Protein AF-S2KAG7-F1 (afdb_monomer)

Sequence (135 aa):
MTSKATQEYRSSFITLISQLSEIEQKGQEFFDKIEKSVFTPYDPIEAKADYNHLMSTLEGLETHARSCGLLSISGQADAQNTRNLATRNAETLQAVDTFFQEKNRLLMNIRAAVNASSVAGPSSNPVAATANTTR

Solvent-accessible surface area (backbone atoms only — not comparable to full-atom values): 8076 Å² tota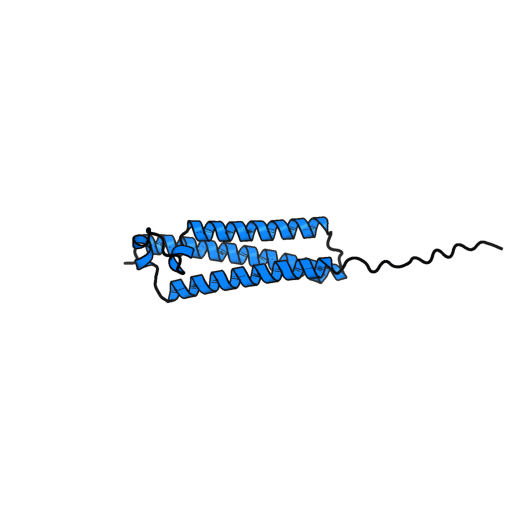l; per-residue (Å²): 135,82,53,70,65,43,51,54,47,51,53,52,50,52,51,52,50,52,52,49,52,54,50,49,52,54,49,48,55,51,49,51,47,58,66,43,28,86,82,49,79,62,53,68,69,57,53,50,50,53,49,51,50,53,51,53,51,51,53,49,50,52,54,50,41,51,75,70,45,55,55,57,70,80,65,58,87,59,97,66,60,81,73,49,63,81,52,68,42,73,68,50,50,50,53,51,52,50,52,52,51,51,52,50,52,52,54,51,50,55,54,51,50,53,55,58,58,64,69,70,60,78,84,76,72,78,78,77,80,79,83,76,82,93,130

Foldseek 3Di:
DQDPLQVLLVVLLVVLVVLLVVLVVLLVVLLVLLVCCVPPPDDPVNNVVSLVVSVVSLVVSVVSCVVSCLVVQQDPDDDPCPSCPSQNDPVNNVSSVVSVVSSVVSVVVSVVSVVVSVVPDDPPDPPPPPDDDDD

Structure (mmCIF, N/CA/C/O backbone):
data_AF-S2KAG7-F1
#
_entry.id   AF-S2KAG7-F1
#
loop_
_atom_site.group_PDB
_atom_site.id
_atom_site.type_symbol
_atom_site.label_atom_id
_atom_site.label_alt_id
_atom_site.label_comp_id
_atom_site.label_asym_id
_atom_site.label_entity_id
_atom_site.label_seq_id
_atom_site.pdbx_PDB_ins_code
_atom_site.Cartn_x
_atom_site.Cartn_y
_atom_site.Cartn_z
_atom_site.occupancy
_atom_site.B_iso_or_equiv
_atom_site.auth_seq_id
_atom_site.auth_comp_id
_atom_site.auth_asym_id
_atom_site.auth_atom_id
_atom_site.pdbx_PDB_model_num
ATOM 1 N N . MET A 1 1 ? -7.845 -0.491 33.580 1.00 51.44 1 MET A N 1
ATOM 2 C CA . MET A 1 1 ? -8.095 -1.699 32.766 1.00 51.44 1 MET A CA 1
ATOM 3 C C . MET A 1 1 ? -8.500 -1.255 31.373 1.00 51.44 1 MET A C 1
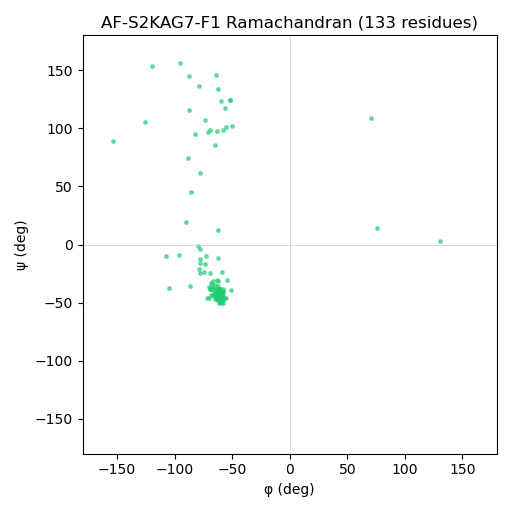ATOM 5 O O . MET A 1 1 ? -9.482 -0.537 31.250 1.00 51.44 1 MET A O 1
ATOM 9 N N . THR A 1 2 ? -7.733 -1.611 30.346 1.00 62.38 2 THR A N 1
ATOM 10 C CA . THR A 1 2 ? -8.106 -1.395 28.939 1.00 62.38 2 THR A CA 1
ATOM 11 C C . THR A 1 2 ? -9.097 -2.478 28.521 1.00 62.38 2 THR A C 1
ATOM 13 O O . THR A 1 2 ? -8.916 -3.641 28.873 1.00 62.38 2 THR A O 1
ATOM 16 N N . SER A 1 3 ? -10.160 -2.115 27.804 1.00 71.94 3 SER A N 1
ATOM 17 C CA . SER A 1 3 ? -11.149 -3.089 27.327 1.00 71.94 3 SER A CA 1
ATOM 18 C C . SER A 1 3 ? -10.513 -4.066 26.331 1.00 71.94 3 SER A C 1
ATOM 20 O O . SER A 1 3 ? -9.668 -3.669 25.527 1.00 71.94 3 SER A O 1
ATOM 22 N N . LYS A 1 4 ? -10.961 -5.329 26.333 1.00 72.75 4 LYS A N 1
ATOM 23 C CA . LYS A 1 4 ? -10.566 -6.353 25.348 1.00 72.75 4 LYS A CA 1
ATOM 24 C C . LYS A 1 4 ? -10.742 -5.854 23.906 1.00 72.75 4 LYS A C 1
ATOM 26 O O . LYS A 1 4 ? -9.858 -6.043 23.079 1.00 72.75 4 LYS A O 1
ATOM 31 N N . ALA A 1 5 ? -11.825 -5.119 23.643 1.00 69.19 5 ALA A N 1
ATOM 32 C CA . ALA A 1 5 ? -12.088 -4.502 22.342 1.00 69.19 5 ALA A CA 1
ATOM 33 C C . ALA A 1 5 ? -11.019 -3.463 21.949 1.00 69.19 5 ALA A C 1
ATOM 35 O O . ALA A 1 5 ? -10.597 -3.404 20.799 1.00 69.19 5 ALA A O 1
ATOM 36 N N . THR A 1 6 ? -10.525 -2.675 22.910 1.00 69.56 6 THR A N 1
ATOM 37 C CA . THR A 1 6 ? -9.443 -1.706 22.679 1.00 69.56 6 THR A CA 1
ATOM 38 C C . THR A 1 6 ? -8.119 -2.407 22.369 1.00 69.56 6 THR A C 1
ATOM 40 O O . THR A 1 6 ? -7.333 -1.912 21.566 1.00 69.56 6 THR A O 1
ATOM 43 N N . GLN A 1 7 ? -7.859 -3.561 22.986 1.00 75.38 7 GLN A N 1
ATOM 44 C CA . GLN A 1 7 ? -6.645 -4.339 22.742 1.00 75.38 7 GLN A CA 1
ATOM 45 C C . GLN A 1 7 ? -6.656 -5.010 21.361 1.00 75.38 7 GLN A C 1
ATOM 47 O O . GLN A 1 7 ? -5.674 -4.900 20.630 1.00 75.38 7 GLN A O 1
ATOM 52 N N . GLU A 1 8 ? -7.768 -5.643 20.981 1.00 76.06 8 GLU A N 1
ATOM 53 C CA . GLU A 1 8 ? -7.958 -6.242 19.650 1.00 76.06 8 GLU A CA 1
ATOM 54 C C . GLU A 1 8 ? -7.835 -5.187 18.543 1.00 76.06 8 GLU A C 1
ATOM 56 O O . GLU A 1 8 ? -7.146 -5.398 17.542 1.00 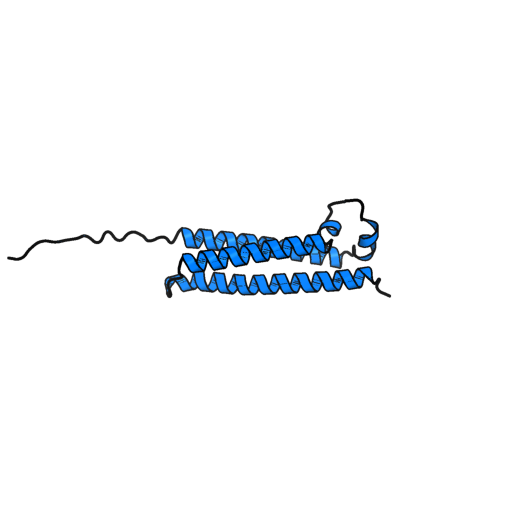76.06 8 GLU A O 1
ATOM 61 N N . TYR A 1 9 ? -8.422 -4.009 18.767 1.00 77.00 9 TYR A N 1
ATOM 62 C CA . TYR A 1 9 ? -8.291 -2.876 17.862 1.00 77.00 9 TYR A CA 1
ATOM 63 C C . TYR A 1 9 ? -6.836 -2.415 17.714 1.00 77.00 9 TYR A C 1
ATOM 65 O O . TYR A 1 9 ? -6.340 -2.300 16.598 1.00 77.00 9 TYR A O 1
ATOM 73 N N . ARG A 1 10 ? -6.125 -2.190 18.829 1.00 77.94 10 ARG A N 1
ATOM 74 C CA . ARG A 1 10 ? -4.714 -1.770 18.800 1.00 77.94 10 ARG A CA 1
ATOM 75 C C . ARG A 1 10 ? -3.841 -2.784 18.067 1.00 77.94 10 ARG A C 1
ATOM 77 O O . ARG A 1 10 ? -3.014 -2.386 17.259 1.00 77.94 10 ARG A O 1
ATOM 84 N N . SER A 1 11 ? -4.057 -4.076 18.301 1.00 82.50 11 SER A N 1
ATOM 85 C CA . SER A 1 11 ? -3.343 -5.144 17.594 1.00 82.50 11 SER A CA 1
ATOM 86 C C . SER A 1 11 ? -3.609 -5.117 16.085 1.00 82.50 11 SER A C 1
ATOM 88 O O . SER A 1 11 ? -2.681 -5.229 15.285 1.00 82.50 11 SER A O 1
ATOM 90 N N . SER A 1 12 ? -4.872 -4.931 15.693 1.00 82.62 12 SER A N 1
ATOM 91 C CA . SER A 1 12 ? -5.275 -4.838 14.284 1.00 82.62 12 SER A CA 1
ATOM 92 C C . SER A 1 12 ? -4.670 -3.604 13.613 1.00 82.62 12 SER A C 1
ATOM 94 O O . SER A 1 12 ? -4.130 -3.688 12.515 1.00 82.62 12 SER A O 1
ATOM 96 N N . PHE A 1 13 ? -4.678 -2.466 14.307 1.00 83.44 13 PHE A N 1
ATOM 97 C CA . PHE A 1 13 ? -4.089 -1.225 13.818 1.00 83.44 13 PHE A CA 1
ATOM 98 C C . PHE A 1 13 ? -2.565 -1.319 13.664 1.00 83.44 13 PHE A C 1
ATOM 100 O O . PHE A 1 13 ? -2.038 -0.924 12.631 1.00 83.44 13 PHE A O 1
ATOM 107 N N . ILE A 1 14 ? -1.857 -1.922 14.626 1.00 86.69 14 ILE A N 1
ATOM 108 C CA . ILE A 1 14 ? -0.411 -2.190 14.513 1.00 86.69 14 ILE A CA 1
ATOM 109 C C . ILE A 1 14 ? -0.115 -3.061 13.287 1.00 86.69 14 ILE A C 1
ATOM 111 O O . ILE A 1 14 ? 0.825 -2.785 12.546 1.00 86.69 14 ILE A O 1
ATOM 115 N N . THR A 1 15 ? -0.941 -4.081 13.048 1.00 89.31 15 THR A N 1
ATOM 116 C CA . THR A 1 15 ? -0.792 -4.961 11.881 1.00 89.31 15 THR A CA 1
ATOM 117 C C . THR A 1 15 ? -0.938 -4.178 10.578 1.00 89.31 15 THR A C 1
ATOM 119 O O . THR A 1 15 ? -0.125 -4.334 9.674 1.00 89.31 15 THR A O 1
ATOM 122 N N . LEU A 1 16 ? -1.931 -3.292 10.489 1.00 87.50 16 LEU A N 1
ATOM 123 C CA . LEU A 1 16 ? -2.154 -2.462 9.303 1.00 87.50 16 LEU A CA 1
ATOM 124 C C . LEU A 1 16 ? -1.032 -1.451 9.072 1.00 87.50 16 LEU A C 1
ATOM 126 O O . LEU A 1 16 ? -0.645 -1.233 7.929 1.00 87.50 16 LEU A O 1
ATOM 130 N N . ILE A 1 17 ? -0.482 -0.867 10.137 1.00 88.25 17 ILE A N 1
ATOM 131 C CA . ILE A 1 17 ? 0.691 0.009 10.042 1.00 88.25 17 ILE A CA 1
ATOM 132 C C . ILE A 1 17 ? 1.895 -0.774 9.517 1.00 88.25 17 ILE A C 1
ATOM 134 O O . ILE A 1 17 ? 2.542 -0.318 8.583 1.00 88.25 17 ILE A O 1
ATOM 138 N N . SER A 1 18 ? 2.149 -1.975 10.045 1.00 89.94 18 SER A N 1
ATOM 139 C CA . SER A 1 18 ? 3.225 -2.845 9.552 1.00 89.94 18 SER A CA 1
ATOM 140 C C . SER A 1 18 ? 3.058 -3.158 8.065 1.00 89.94 18 SER A C 1
ATOM 142 O O . SER A 1 18 ? 4.004 -3.029 7.295 1.00 89.94 18 SER A O 1
ATOM 144 N N . GLN A 1 19 ? 1.840 -3.507 7.644 1.00 89.75 19 GLN A N 1
ATOM 145 C CA . GLN A 1 19 ? 1.530 -3.764 6.238 1.00 89.75 19 GLN A CA 1
ATOM 146 C C . GLN A 1 19 ? 1.732 -2.516 5.368 1.00 89.75 19 GLN A C 1
ATOM 148 O O . GLN A 1 19 ? 2.258 -2.627 4.264 1.00 89.75 19 GLN A O 1
ATOM 153 N N . LEU A 1 20 ? 1.350 -1.328 5.847 1.00 89.88 20 LEU A N 1
ATOM 154 C CA . LEU A 1 20 ? 1.594 -0.078 5.127 1.00 89.88 20 LEU A CA 1
ATOM 155 C C . LEU A 1 20 ? 3.095 0.198 4.980 1.00 89.88 20 LEU A C 1
ATOM 157 O O . LEU A 1 20 ? 3.528 0.514 3.878 1.00 89.88 20 LEU A O 1
ATOM 161 N N . SER A 1 21 ? 3.890 0.010 6.036 1.00 90.94 21 SER A N 1
ATOM 162 C CA . SER A 1 21 ? 5.348 0.185 5.982 1.00 90.94 21 SER A CA 1
ATOM 163 C C . SER A 1 21 ? 6.029 -0.793 5.019 1.00 90.94 21 SER A C 1
ATOM 165 O O . SER A 1 21 ? 6.943 -0.408 4.295 1.00 90.94 21 SER A O 1
ATOM 167 N N . GLU A 1 22 ? 5.568 -2.044 4.947 1.00 92.25 22 GLU A N 1
ATOM 168 C CA . GLU A 1 22 ? 6.059 -3.005 3.949 1.00 92.25 22 GLU A CA 1
ATOM 169 C C . GLU A 1 22 ? 5.741 -2.557 2.515 1.00 92.25 22 GLU A C 1
ATOM 171 O O . GLU A 1 22 ? 6.579 -2.675 1.618 1.00 92.25 22 GLU A O 1
ATOM 176 N N . ILE A 1 23 ? 4.537 -2.022 2.283 1.00 91.38 23 ILE A N 1
ATOM 177 C CA . ILE A 1 23 ? 4.151 -1.482 0.973 1.00 91.38 23 ILE A CA 1
ATOM 178 C C . ILE A 1 23 ? 4.976 -0.233 0.646 1.00 91.38 23 ILE A C 1
ATOM 180 O O . ILE A 1 23 ? 5.388 -0.078 -0.500 1.00 91.38 23 ILE A O 1
ATOM 184 N N . GLU A 1 24 ? 5.252 0.637 1.619 1.00 91.25 24 GLU A N 1
ATOM 185 C CA . GLU A 1 24 ? 6.132 1.797 1.437 1.00 91.25 24 GLU A CA 1
ATOM 186 C C . GLU A 1 24 ? 7.540 1.377 1.030 1.00 91.25 24 GLU A C 1
ATOM 188 O O . GLU A 1 24 ? 8.078 1.925 0.070 1.00 91.25 24 GLU A O 1
ATOM 193 N N . GLN A 1 25 ? 8.115 0.375 1.699 1.00 92.06 25 GLN A N 1
ATOM 194 C CA . GLN A 1 25 ? 9.431 -0.146 1.344 1.00 92.06 25 GLN A CA 1
ATOM 195 C C . GLN A 1 25 ? 9.448 -0.680 -0.094 1.00 92.06 25 GLN A C 1
ATOM 197 O O . GLN A 1 25 ? 10.298 -0.282 -0.889 1.00 92.06 25 GLN A O 1
ATOM 202 N N . LYS A 1 26 ? 8.475 -1.522 -0.463 1.00 89.88 26 LYS A N 1
ATOM 203 C CA . LYS A 1 26 ? 8.353 -2.029 -1.840 1.00 89.88 26 LYS A CA 1
ATOM 204 C C . LYS A 1 26 ? 8.109 -0.908 -2.854 1.00 89.88 26 LYS A C 1
ATOM 206 O O . LYS A 1 26 ? 8.598 -0.968 -3.979 1.00 89.88 26 LYS A O 1
ATOM 211 N N . GLY A 1 27 ? 7.351 0.117 -2.469 1.00 89.50 27 GLY A N 1
ATOM 212 C CA . GLY A 1 27 ? 7.121 1.308 -3.280 1.00 89.50 27 GLY A CA 1
ATOM 213 C C . GLY A 1 27 ? 8.414 2.082 -3.525 1.00 89.50 27 GLY A C 1
ATOM 214 O O . GLY A 1 27 ? 8.675 2.483 -4.654 1.00 89.50 27 GLY A O 1
ATOM 215 N N . GLN A 1 28 ? 9.256 2.224 -2.501 1.00 90.19 28 GLN A N 1
ATOM 216 C CA . GLN A 1 28 ? 10.569 2.845 -2.633 1.00 90.19 28 GLN A CA 1
ATOM 217 C C . GLN A 1 28 ? 11.486 2.033 -3.550 1.00 90.19 28 GLN A C 1
ATOM 219 O O . GLN A 1 28 ? 12.109 2.606 -4.435 1.00 90.19 28 GLN A O 1
ATOM 224 N N . GLU A 1 29 ? 11.521 0.707 -3.407 1.00 90.19 29 GLU A N 1
ATOM 225 C CA . GLU A 1 29 ? 12.279 -0.168 -4.312 1.00 90.19 29 GLU A CA 1
ATOM 226 C C . GLU A 1 29 ? 11.825 -0.004 -5.772 1.00 90.19 29 GLU A C 1
ATOM 228 O O . GLU A 1 29 ? 12.650 0.062 -6.684 1.00 90.19 29 GLU A O 1
ATOM 233 N N . PHE A 1 30 ? 10.516 0.122 -6.000 1.00 88.81 30 PHE A N 1
ATOM 234 C CA . PHE A 1 30 ? 9.952 0.402 -7.318 1.00 88.81 30 PHE A CA 1
ATOM 235 C C . PHE A 1 30 ? 10.372 1.778 -7.860 1.00 88.81 30 PHE A C 1
ATOM 237 O O . PHE A 1 30 ? 10.768 1.889 -9.022 1.00 88.81 30 PHE A O 1
ATOM 244 N N . PHE A 1 31 ? 10.342 2.823 -7.029 1.00 89.44 31 PHE A N 1
ATOM 245 C CA . PHE A 1 31 ? 10.812 4.157 -7.416 1.00 89.44 31 PHE A CA 1
ATOM 246 C C . PHE A 1 31 ? 12.305 4.169 -7.736 1.00 89.44 31 PHE A C 1
ATOM 248 O O . PHE A 1 31 ? 12.697 4.726 -8.758 1.00 89.44 31 PHE A O 1
ATOM 255 N N . ASP A 1 32 ? 13.120 3.484 -6.937 1.00 89.12 32 ASP A N 1
ATOM 256 C CA . ASP A 1 32 ? 14.551 3.324 -7.173 1.00 89.12 32 ASP A CA 1
ATOM 257 C C . ASP A 1 32 ? 14.831 2.625 -8.513 1.00 89.12 32 ASP A C 1
ATOM 259 O O . ASP A 1 32 ? 15.751 3.020 -9.233 1.00 89.12 32 ASP A O 1
ATOM 263 N N . LYS A 1 33 ? 14.057 1.587 -8.870 1.00 87.31 33 LYS A N 1
ATOM 264 C CA . LYS A 1 33 ? 14.166 0.920 -10.181 1.00 87.31 33 LYS A CA 1
ATOM 265 C C . LYS A 1 33 ? 13.827 1.878 -11.326 1.00 87.31 33 LYS A C 1
ATOM 267 O O . LYS A 1 33 ? 14.538 1.900 -12.330 1.00 87.31 33 LYS A O 1
ATOM 272 N N . ILE A 1 34 ? 12.784 2.697 -11.171 1.00 84.88 34 ILE A N 1
ATOM 273 C CA . ILE A 1 34 ? 12.419 3.726 -12.156 1.00 84.88 34 ILE A CA 1
ATOM 274 C C . ILE A 1 34 ? 13.520 4.780 -12.281 1.00 84.88 34 ILE A C 1
ATOM 276 O O . ILE A 1 34 ? 13.904 5.124 -13.394 1.00 84.88 34 ILE A O 1
ATOM 280 N N . GLU A 1 35 ? 14.058 5.287 -11.177 1.00 85.06 35 GLU A N 1
ATOM 281 C CA . GLU A 1 35 ? 15.110 6.306 -11.199 1.00 85.06 35 GLU A CA 1
ATOM 282 C C . GLU A 1 35 ? 16.388 5.774 -11.860 1.00 85.06 35 GLU A C 1
ATOM 284 O O . GLU A 1 35 ? 16.985 6.424 -12.721 1.00 85.06 35 GLU A O 1
ATOM 289 N N . LYS A 1 36 ? 16.769 4.535 -11.530 1.00 85.56 36 LYS A N 1
ATOM 290 C CA . LYS A 1 36 ? 17.930 3.858 -12.119 1.00 85.56 36 LYS A CA 1
ATOM 291 C C . LYS A 1 36 ? 17.698 3.414 -13.561 1.00 85.56 36 LYS A C 1
ATOM 293 O O . LYS A 1 36 ? 18.677 3.062 -14.219 1.00 85.56 36 LYS A O 1
ATOM 298 N N . SER A 1 37 ? 16.465 3.477 -14.076 1.00 80.25 37 SER A N 1
ATOM 299 C CA . SER A 1 37 ? 16.131 3.046 -15.443 1.00 80.25 37 SER A CA 1
ATOM 300 C C . SER A 1 37 ? 16.914 3.786 -16.532 1.00 80.25 37 SER A C 1
ATOM 302 O O . SER A 1 37 ? 17.143 3.240 -17.610 1.00 80.25 37 SER A O 1
ATOM 304 N N . VAL A 1 38 ? 17.396 4.996 -16.220 1.00 77.44 38 VAL A N 1
ATOM 305 C CA . VAL A 1 38 ? 18.281 5.801 -17.076 1.00 77.44 38 VAL A CA 1
ATOM 306 C C . VAL A 1 38 ? 19.628 5.107 -17.328 1.00 77.44 38 VAL A C 1
ATOM 308 O O . VAL A 1 38 ? 20.216 5.273 -18.394 1.00 77.44 38 VAL A O 1
ATOM 311 N N . PHE A 1 39 ? 20.113 4.324 -16.361 1.00 81.62 39 PHE A N 1
ATOM 312 C CA . PHE A 1 39 ? 21.400 3.623 -16.420 1.00 81.62 39 PHE A CA 1
ATOM 313 C C . PHE A 1 39 ? 21.244 2.121 -16.675 1.00 81.62 39 PHE A C 1
ATOM 315 O O . PHE A 1 39 ? 22.035 1.534 -17.411 1.00 81.62 39 PHE A O 1
ATOM 322 N N . THR A 1 40 ? 20.218 1.508 -16.086 1.00 80.12 40 THR A N 1
ATOM 323 C CA . THR A 1 40 ? 19.911 0.081 -16.200 1.00 80.12 40 THR A CA 1
ATOM 324 C C . THR A 1 40 ? 18.467 -0.057 -16.666 1.00 80.12 40 THR A C 1
ATOM 326 O O . THR A 1 40 ? 17.577 0.157 -15.847 1.00 80.12 40 THR A O 1
ATOM 329 N N . PRO A 1 41 ? 18.206 -0.412 -17.938 1.00 79.69 41 PRO A N 1
ATOM 330 C CA . PRO A 1 41 ? 16.852 -0.455 -18.479 1.00 79.69 41 PRO A CA 1
ATOM 331 C C . PRO A 1 41 ? 15.911 -1.276 -17.599 1.00 79.69 41 PRO A C 1
ATOM 333 O O . PRO A 1 41 ? 16.172 -2.446 -17.320 1.00 79.69 41 PRO A O 1
ATOM 336 N N . TYR A 1 42 ? 14.816 -0.653 -17.173 1.00 81.56 42 TYR A N 1
ATOM 337 C CA . TYR A 1 42 ? 13.769 -1.331 -16.425 1.00 81.56 42 TYR A CA 1
ATOM 338 C C . TYR A 1 42 ? 12.777 -1.942 -17.419 1.00 81.56 42 TYR A C 1
ATOM 340 O O . TYR A 1 42 ? 12.157 -1.211 -18.195 1.00 81.56 42 TYR A O 1
ATOM 348 N N . ASP A 1 43 ? 12.668 -3.274 -17.441 1.00 83.25 43 ASP A N 1
ATOM 349 C CA . ASP A 1 43 ? 11.795 -3.987 -18.378 1.00 83.25 43 ASP A CA 1
ATOM 350 C C . ASP A 1 43 ? 10.329 -3.541 -18.190 1.00 83.25 43 ASP A C 1
ATOM 352 O O . ASP A 1 43 ? 9.789 -3.672 -17.090 1.00 83.25 43 ASP A O 1
ATOM 356 N N . PRO A 1 44 ? 9.644 -3.047 -19.240 1.00 80.38 44 PRO A N 1
ATOM 357 C CA . PRO A 1 44 ? 8.237 -2.660 -19.167 1.00 80.38 44 PRO A CA 1
ATOM 358 C C . PRO A 1 44 ? 7.300 -3.765 -18.659 1.00 80.38 44 PRO A C 1
ATOM 360 O O . PRO A 1 44 ? 6.272 -3.463 -18.046 1.00 80.38 44 PRO A O 1
ATOM 363 N N . ILE A 1 45 ? 7.619 -5.040 -18.916 1.00 83.44 45 ILE A N 1
ATOM 364 C CA . ILE A 1 45 ? 6.823 -6.177 -18.431 1.00 83.44 45 ILE A CA 1
ATOM 365 C C . ILE A 1 45 ? 6.985 -6.315 -16.914 1.00 83.44 45 ILE A C 1
ATOM 367 O O . ILE A 1 45 ? 5.985 -6.433 -16.200 1.00 83.44 45 ILE A O 1
ATOM 371 N N . GLU A 1 46 ? 8.225 -6.244 -16.427 1.00 84.56 46 GLU A N 1
ATOM 372 C CA . GLU A 1 46 ? 8.549 -6.268 -14.998 1.00 84.56 46 GLU A CA 1
ATOM 373 C C . GLU A 1 46 ? 7.957 -5.049 -14.278 1.00 84.56 46 GLU A C 1
ATOM 375 O O . GLU A 1 46 ? 7.270 -5.204 -13.273 1.00 84.56 46 GLU A O 1
ATOM 380 N N . ALA A 1 47 ? 8.100 -3.848 -14.843 1.00 81.44 47 ALA A N 1
ATOM 381 C CA . ALA A 1 47 ? 7.548 -2.615 -14.288 1.00 81.44 47 ALA A CA 1
ATOM 382 C C . ALA A 1 47 ? 6.023 -2.664 -14.137 1.00 81.44 47 ALA A C 1
ATOM 384 O O . ALA A 1 47 ? 5.467 -2.233 -13.124 1.00 81.44 47 ALA A O 1
ATOM 385 N N . LYS A 1 48 ? 5.324 -3.233 -15.126 1.00 84.06 48 LYS A N 1
ATOM 386 C CA . LYS A 1 48 ? 3.874 -3.429 -15.056 1.00 84.06 48 LYS A CA 1
ATOM 387 C C . LYS A 1 48 ? 3.488 -4.470 -14.004 1.00 84.06 48 LYS A C 1
ATOM 389 O O . LYS A 1 48 ? 2.472 -4.295 -13.331 1.00 84.06 48 LYS A O 1
ATOM 394 N N . ALA A 1 49 ? 4.260 -5.547 -13.867 1.00 86.44 49 ALA A N 1
ATOM 395 C CA . ALA A 1 49 ? 4.030 -6.562 -12.844 1.00 86.44 49 ALA A CA 1
ATOM 396 C C . ALA A 1 49 ? 4.231 -5.992 -11.430 1.00 86.44 49 ALA A C 1
ATOM 398 O O . ALA A 1 49 ? 3.347 -6.153 -10.588 1.00 86.44 49 ALA A O 1
ATOM 399 N N . ASP A 1 50 ? 5.322 -5.257 -11.207 1.00 86.44 50 ASP A N 1
ATOM 400 C CA . ASP A 1 50 ? 5.641 -4.604 -9.933 1.00 86.44 50 ASP A CA 1
ATOM 401 C C . ASP A 1 50 ? 4.568 -3.568 -9.560 1.00 86.44 50 ASP A C 1
ATOM 403 O O . ASP A 1 50 ? 4.061 -3.567 -8.435 1.00 86.44 50 ASP A O 1
ATOM 407 N N . TYR A 1 51 ? 4.122 -2.756 -10.524 1.00 87.88 51 TYR A N 1
ATOM 408 C CA . TYR A 1 51 ? 3.005 -1.832 -10.326 1.00 87.88 51 TYR A CA 1
ATOM 409 C C . TYR A 1 51 ? 1.705 -2.544 -9.932 1.00 87.88 51 TYR A C 1
ATOM 411 O O . TYR A 1 51 ? 1.054 -2.161 -8.957 1.00 87.88 51 TYR A O 1
ATOM 419 N N . ASN A 1 52 ? 1.314 -3.583 -10.677 1.00 88.56 52 ASN A N 1
ATOM 420 C CA . ASN A 1 52 ? 0.093 -4.334 -10.387 1.00 88.56 52 ASN A CA 1
ATOM 421 C C . ASN A 1 52 ? 0.164 -4.993 -9.006 1.00 88.56 52 ASN A C 1
ATOM 423 O O . ASN A 1 52 ? -0.833 -5.017 -8.284 1.00 88.56 52 ASN A O 1
ATOM 427 N N . HIS A 1 53 ? 1.340 -5.498 -8.621 1.00 90.12 53 HIS A N 1
ATOM 428 C CA . HIS A 1 53 ? 1.563 -6.069 -7.301 1.00 90.12 53 HIS A CA 1
ATOM 429 C C . HIS A 1 53 ? 1.394 -5.013 -6.203 1.00 90.12 53 HIS A C 1
ATOM 431 O O . HIS A 1 53 ? 0.640 -5.239 -5.255 1.00 90.12 53 HIS A O 1
ATOM 437 N N . LEU A 1 54 ? 2.010 -3.836 -6.347 1.00 89.56 54 LEU A N 1
ATOM 438 C CA . LEU A 1 54 ? 1.855 -2.726 -5.401 1.00 89.56 54 LEU A CA 1
ATOM 439 C C . LEU A 1 54 ? 0.396 -2.277 -5.270 1.00 89.56 54 LEU A C 1
ATOM 441 O O . LEU A 1 54 ? -0.100 -2.121 -4.153 1.00 89.56 54 LEU A O 1
ATOM 445 N N . MET A 1 55 ? -0.313 -2.128 -6.392 1.00 89.19 55 MET A N 1
ATOM 446 C CA . MET A 1 55 ? -1.722 -1.731 -6.380 1.00 89.19 55 MET A CA 1
ATOM 447 C C . MET A 1 55 ? -2.599 -2.785 -5.698 1.00 89.19 55 MET A C 1
ATOM 449 O O . MET A 1 55 ? -3.389 -2.451 -4.818 1.00 89.19 55 MET A O 1
ATOM 453 N N . SER A 1 56 ? -2.414 -4.062 -6.036 1.00 90.44 56 SER A N 1
ATOM 454 C CA . SER A 1 56 ? -3.157 -5.163 -5.417 1.00 90.44 56 SER A CA 1
ATOM 455 C C . SER A 1 56 ? -2.913 -5.236 -3.905 1.00 90.44 56 SER A C 1
ATOM 457 O O . SER A 1 56 ? -3.845 -5.454 -3.131 1.00 90.44 56 SER A O 1
ATOM 459 N N . THR A 1 57 ? -1.678 -4.984 -3.463 1.00 89.50 57 THR A N 1
ATOM 460 C CA . THR A 1 57 ? -1.333 -4.988 -2.034 1.00 89.50 57 THR A CA 1
ATOM 461 C C . THR A 1 57 ? -1.967 -3.797 -1.301 1.00 89.50 57 THR A C 1
ATOM 463 O O . THR A 1 57 ? -2.472 -3.962 -0.190 1.00 89.50 57 THR A O 1
ATOM 466 N N . LEU A 1 58 ? -2.030 -2.617 -1.933 1.00 87.88 58 LEU A N 1
ATOM 467 C CA . LEU A 1 58 ? -2.739 -1.442 -1.405 1.00 87.88 58 LEU A CA 1
ATOM 468 C C . LEU A 1 58 ? -4.255 -1.658 -1.294 1.00 87.88 58 LEU A C 1
ATOM 470 O O . LEU A 1 58 ? -4.864 -1.270 -0.296 1.00 87.88 58 LEU A O 1
ATOM 474 N N . GLU A 1 59 ? -4.872 -2.289 -2.290 1.00 87.56 59 GLU A N 1
ATOM 475 C CA . GLU A 1 59 ? -6.295 -2.654 -2.255 1.00 87.56 59 GLU A CA 1
ATOM 476 C C . GLU A 1 59 ? -6.586 -3.700 -1.166 1.00 87.56 59 GLU A C 1
ATOM 478 O O . GLU A 1 59 ? -7.601 -3.618 -0.461 1.00 87.56 59 GLU A O 1
ATOM 483 N N . GLY A 1 60 ? -5.667 -4.652 -0.980 1.00 86.94 60 GLY A N 1
ATOM 484 C CA . GLY A 1 60 ? -5.699 -5.624 0.110 1.00 86.94 60 GLY A CA 1
ATOM 485 C C . GLY A 1 60 ? -5.626 -4.957 1.485 1.00 86.94 60 GLY A C 1
ATOM 486 O O . GLY A 1 60 ? -6.449 -5.256 2.353 1.00 86.94 60 GLY A O 1
ATOM 487 N N . LEU A 1 61 ? -4.711 -3.997 1.661 1.00 87.19 61 LEU A N 1
ATOM 488 C CA . LEU A 1 61 ? -4.598 -3.195 2.882 1.00 87.19 61 LEU A CA 1
ATOM 489 C C . LEU A 1 61 ? -5.898 -2.434 3.174 1.00 87.19 61 LEU A C 1
ATOM 491 O O . LEU A 1 61 ? -6.377 -2.428 4.308 1.00 87.19 61 LEU A O 1
ATOM 495 N N . GLU A 1 62 ? -6.505 -1.820 2.156 1.00 83.38 62 GLU A N 1
ATOM 496 C CA . GLU A 1 62 ? -7.771 -1.103 2.316 1.00 83.38 62 GLU A CA 1
ATOM 497 C C . GLU A 1 62 ? -8.904 -2.043 2.732 1.00 83.38 62 GLU A C 1
ATOM 499 O O . GLU A 1 62 ? -9.682 -1.720 3.628 1.00 83.38 62 GLU A O 1
ATOM 504 N N . THR A 1 63 ? -8.981 -3.224 2.119 1.00 84.81 63 THR A N 1
ATOM 505 C CA . THR A 1 63 ? -9.964 -4.259 2.462 1.00 84.81 63 THR A CA 1
ATOM 506 C C . THR A 1 63 ? -9.795 -4.734 3.905 1.00 84.81 63 THR A C 1
ATOM 508 O O . THR A 1 63 ? -10.779 -4.812 4.648 1.00 84.81 63 THR A O 1
ATOM 511 N N . HIS A 1 64 ? -8.552 -4.961 4.338 1.00 84.25 64 HIS A N 1
ATOM 512 C CA . HIS A 1 64 ? -8.238 -5.329 5.715 1.00 84.25 64 HIS A CA 1
ATOM 513 C C . HIS A 1 64 ? -8.643 -4.213 6.690 1.00 84.25 64 HIS A C 1
ATOM 515 O O . HIS A 1 64 ? -9.363 -4.481 7.653 1.00 84.25 64 HIS A O 1
ATOM 521 N N . ALA A 1 65 ? -8.323 -2.952 6.384 1.00 81.06 65 ALA A N 1
ATOM 522 C CA . ALA A 1 65 ? -8.723 -1.807 7.198 1.00 81.06 65 ALA A CA 1
ATOM 523 C C . ALA A 1 65 ? -10.252 -1.702 7.377 1.00 81.06 65 ALA A C 1
ATOM 525 O O . ALA A 1 65 ? -10.717 -1.431 8.490 1.00 81.06 65 ALA A O 1
ATOM 526 N N . ARG A 1 66 ? -11.063 -1.975 6.337 1.00 77.12 66 ARG A N 1
ATOM 527 C CA . ARG A 1 66 ? -12.537 -2.012 6.498 1.00 77.12 66 ARG A CA 1
ATOM 528 C C . ARG A 1 66 ? -12.975 -3.165 7.388 1.00 77.12 66 ARG A C 1
ATOM 530 O O . ARG A 1 66 ? -13.825 -2.968 8.251 1.00 77.12 66 ARG A O 1
ATOM 537 N N . SER A 1 67 ? -12.393 -4.348 7.192 1.00 77.94 67 SER A N 1
ATOM 538 C CA . SER A 1 67 ? -12.744 -5.551 7.956 1.00 77.94 67 SER A CA 1
ATOM 539 C C . SER A 1 67 ? -12.430 -5.414 9.451 1.00 77.94 67 SER A C 1
ATOM 541 O O . SER A 1 67 ? -13.166 -5.930 10.288 1.00 77.94 67 SER A O 1
ATOM 543 N N . CYS A 1 68 ? -11.399 -4.635 9.792 1.00 73.19 68 CYS A N 1
ATOM 544 C CA . CYS A 1 68 ? -11.038 -4.298 11.167 1.00 73.19 68 CYS A CA 1
ATOM 545 C C . CYS A 1 68 ? -11.933 -3.209 11.788 1.00 73.19 68 CYS A C 1
ATOM 547 O O . CYS A 1 68 ? -11.756 -2.871 12.957 1.00 73.19 68 CYS A O 1
ATOM 549 N N . GLY A 1 69 ? -12.875 -2.633 11.031 1.00 67.56 69 GLY A N 1
ATOM 550 C CA . GLY A 1 69 ? -13.792 -1.598 11.515 1.00 67.56 69 GLY A CA 1
ATOM 551 C C . GLY A 1 69 ? -13.167 -0.206 11.665 1.00 67.56 69 GLY A C 1
ATOM 552 O O . GLY A 1 69 ? -13.774 0.668 12.280 1.00 67.56 69 GLY A O 1
ATOM 553 N N . LEU A 1 70 ? -11.980 0.037 11.093 1.00 65.94 70 LEU A N 1
ATOM 554 C CA . LEU A 1 70 ? -11.293 1.337 11.175 1.00 6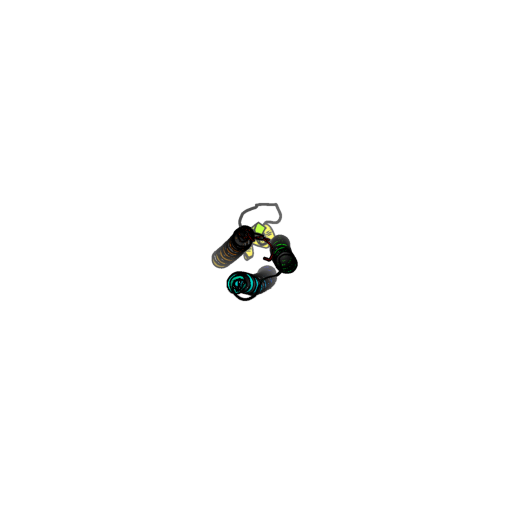5.94 70 LEU A CA 1
ATOM 555 C C . LEU A 1 70 ? -12.053 2.461 10.462 1.00 65.94 70 LEU A C 1
ATOM 557 O O . LEU A 1 70 ? -12.100 3.585 10.953 1.00 65.94 70 LEU A O 1
ATOM 561 N N . LEU A 1 71 ? -12.724 2.141 9.353 1.00 60.03 71 LEU A N 1
ATOM 562 C CA . LEU A 1 71 ? -13.583 3.084 8.622 1.00 60.03 71 LEU A CA 1
ATOM 563 C C . LEU A 1 71 ? -14.868 3.449 9.384 1.00 60.03 71 LEU A C 1
ATOM 565 O O . LEU A 1 71 ? -15.440 4.517 9.178 1.00 60.03 71 LEU A O 1
ATOM 569 N N . SER A 1 72 ? -15.321 2.586 10.297 1.00 54.53 72 SER A N 1
ATOM 570 C CA . SER A 1 72 ? -16.497 2.848 11.137 1.00 54.53 72 SER A CA 1
ATOM 571 C C . SER A 1 72 ? -16.210 3.884 12.233 1.00 54.53 72 SER A C 1
ATOM 573 O O . SER A 1 72 ? -17.133 4.448 12.824 1.00 54.53 72 SER A O 1
ATOM 575 N N . ILE A 1 73 ? -14.930 4.148 12.516 1.00 55.00 73 ILE A N 1
ATOM 576 C CA . ILE A 1 73 ? -14.483 5.131 13.505 1.00 55.00 73 ILE A CA 1
ATOM 577 C C . ILE A 1 73 ? -14.382 6.532 12.874 1.00 55.00 73 ILE A C 1
ATOM 579 O O . ILE A 1 73 ? -14.784 7.491 13.537 1.00 55.00 73 ILE A O 1
ATOM 583 N N . SER A 1 74 ? -13.972 6.639 11.599 1.00 52.09 74 SER A N 1
ATOM 584 C CA . SER A 1 74 ? -13.750 7.907 10.874 1.00 52.09 74 SER A CA 1
ATOM 585 C C . SER A 1 74 ? -15.010 8.602 10.326 1.00 52.09 74 SER A C 1
ATOM 587 O O . SER A 1 74 ? -14.904 9.698 9.784 1.00 52.09 74 SER A O 1
ATOM 589 N N . GLY A 1 75 ? -16.212 8.031 10.499 1.00 49.53 75 GLY A N 1
ATOM 590 C CA . GLY A 1 75 ? -17.465 8.781 10.307 1.00 49.53 75 GLY A CA 1
ATOM 591 C C . GLY A 1 75 ? -18.548 8.162 9.420 1.00 49.53 75 GLY A C 1
ATOM 592 O O . GLY A 1 75 ? -19.596 8.785 9.274 1.00 49.53 75 GLY A O 1
ATOM 593 N N . GLN A 1 76 ? -18.391 6.949 8.877 1.00 43.62 76 GLN A N 1
ATOM 594 C CA . GLN A 1 76 ? -19.542 6.243 8.293 1.00 43.62 76 GLN A CA 1
ATOM 595 C C . GLN A 1 76 ? -20.336 5.546 9.402 1.00 43.62 76 GLN A C 1
ATOM 597 O O . GLN A 1 76 ? -19.995 4.461 9.873 1.00 43.62 76 GLN A O 1
ATOM 602 N N . ALA A 1 77 ? -21.370 6.238 9.876 1.00 41.66 77 ALA A N 1
ATOM 603 C CA . ALA A 1 77 ? -22.298 5.745 10.877 1.00 41.66 77 ALA A CA 1
ATOM 604 C C . ALA A 1 77 ? -23.197 4.655 10.279 1.00 41.66 77 ALA A C 1
ATOM 606 O O . ALA A 1 77 ? -24.226 4.956 9.687 1.00 41.66 77 ALA A O 1
ATOM 607 N N . ASP A 1 78 ? -22.822 3.396 10.492 1.00 39.62 78 ASP A N 1
ATOM 608 C CA . ASP A 1 78 ? -23.732 2.260 10.367 1.00 39.62 78 ASP A CA 1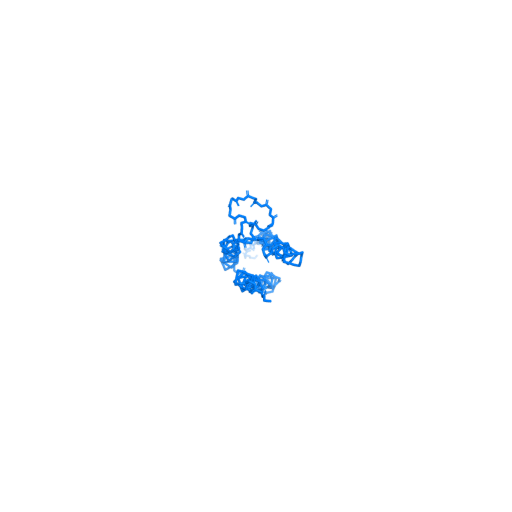
ATOM 609 C C . ASP A 1 78 ? -23.844 1.514 11.705 1.00 39.62 78 ASP A C 1
ATOM 611 O O . ASP A 1 78 ? -22.958 1.592 12.563 1.00 39.62 78 ASP A O 1
ATOM 615 N N . ALA A 1 79 ? -24.978 0.846 11.916 1.00 45.38 79 ALA A N 1
ATOM 616 C CA . ALA A 1 79 ? -25.598 0.513 13.209 1.00 45.38 79 ALA A CA 1
ATOM 617 C C . ALA A 1 79 ? -24.814 -0.398 14.202 1.00 45.38 79 ALA A C 1
ATOM 619 O O . ALA A 1 79 ? -25.368 -0.819 15.215 1.00 45.38 79 ALA A O 1
ATOM 620 N N . GLN A 1 80 ? -23.517 -0.659 14.001 1.00 49.12 80 GLN A N 1
ATOM 621 C CA . GLN A 1 80 ? -22.627 -1.414 14.911 1.00 49.12 80 GLN A CA 1
ATOM 622 C C . GLN A 1 80 ? -21.890 -0.535 15.957 1.00 49.12 80 GLN A C 1
ATOM 624 O O . GLN A 1 80 ? -20.886 -0.937 16.552 1.00 49.12 80 GLN A O 1
ATOM 629 N N . ASN A 1 81 ? -22.398 0.675 16.205 1.00 48.91 81 ASN A N 1
ATOM 630 C CA . ASN A 1 81 ? -21.749 1.788 16.918 1.00 48.91 81 ASN A CA 1
ATOM 631 C C . ASN A 1 81 ? -21.377 1.519 18.402 1.00 48.91 81 ASN A C 1
ATOM 633 O O . ASN A 1 81 ? -20.612 2.274 18.997 1.00 48.91 81 ASN A O 1
ATOM 637 N N . THR A 1 82 ? -21.851 0.432 19.020 1.00 48.41 82 THR A N 1
ATOM 638 C CA . THR A 1 82 ? -21.580 0.110 20.436 1.00 48.41 82 THR A CA 1
ATOM 639 C C . THR A 1 82 ? -20.194 -0.489 20.693 1.00 48.41 82 THR A C 1
ATOM 641 O O . THR A 1 82 ? -19.673 -0.341 21.797 1.00 48.41 82 THR A O 1
ATOM 644 N N . ARG A 1 83 ? -19.549 -1.121 19.696 1.00 49.34 83 ARG A N 1
ATOM 645 C CA . ARG A 1 83 ? -18.189 -1.688 19.852 1.00 49.34 83 ARG A CA 1
ATOM 646 C C . ARG A 1 83 ? -17.083 -0.621 19.762 1.00 49.34 83 ARG A C 1
ATOM 648 O O . ARG A 1 83 ? -15.996 -0.826 20.292 1.00 49.34 83 ARG A O 1
ATOM 655 N N . ASN A 1 84 ? -17.392 0.524 19.146 1.00 53.78 84 ASN A N 1
ATOM 656 C CA . ASN A 1 84 ? -16.436 1.569 18.750 1.00 53.78 84 ASN A CA 1
ATOM 657 C C . ASN A 1 84 ? -16.297 2.731 19.746 1.00 53.78 84 ASN A C 1
ATOM 659 O O . ASN A 1 84 ? -15.415 3.576 19.595 1.00 53.78 84 ASN A O 1
ATOM 663 N N .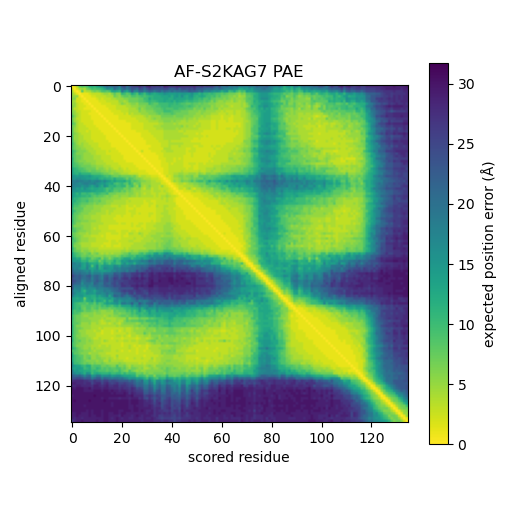 LEU A 1 85 ? -17.147 2.806 20.775 1.00 50.66 85 LEU A N 1
ATOM 664 C CA . LEU A 1 85 ? -17.121 3.934 21.713 1.00 50.66 85 LEU A CA 1
ATOM 665 C C . LEU A 1 85 ? -15.847 3.944 22.581 1.00 50.66 85 LEU A C 1
ATOM 667 O O . LEU A 1 85 ? -15.316 5.005 22.880 1.00 50.66 85 LEU A O 1
ATOM 671 N N . ALA A 1 86 ? -15.318 2.763 22.927 1.00 52.28 86 ALA A N 1
ATOM 672 C CA . ALA A 1 86 ? -14.094 2.615 23.724 1.00 52.28 86 ALA A CA 1
ATOM 673 C C . ALA A 1 86 ? -12.791 2.834 22.924 1.00 52.28 86 ALA A C 1
ATOM 675 O O . ALA A 1 86 ? -11.716 2.930 23.516 1.00 52.28 86 ALA A O 1
ATOM 676 N N . THR A 1 87 ? -12.870 2.875 21.592 1.00 59.28 87 THR A N 1
ATOM 677 C CA . THR A 1 87 ? -11.737 3.079 20.670 1.00 59.28 87 THR A CA 1
ATOM 678 C C . THR A 1 87 ? -11.744 4.464 20.015 1.00 59.28 87 THR A C 1
ATOM 680 O O . THR A 1 87 ? -10.732 4.871 19.459 1.00 59.28 87 THR A O 1
ATOM 683 N N . ARG A 1 88 ? -12.825 5.245 20.158 1.00 64.06 88 ARG A N 1
ATOM 684 C CA . ARG A 1 88 ? -12.915 6.667 19.775 1.00 64.06 88 ARG A CA 1
ATOM 685 C C . ARG A 1 88 ? -12.237 7.596 20.795 1.00 64.06 88 ARG A C 1
ATOM 687 O O . ARG A 1 88 ? -12.887 8.446 21.396 1.00 64.06 88 ARG A O 1
ATOM 694 N N . ASN A 1 89 ? -10.931 7.451 21.014 1.00 70.69 89 ASN A N 1
ATOM 695 C CA . ASN A 1 89 ? -10.146 8.514 21.656 1.00 70.69 89 ASN A CA 1
ATOM 696 C C . ASN A 1 89 ? -9.472 9.395 20.583 1.00 70.69 89 ASN A C 1
ATOM 698 O O . ASN A 1 89 ? -9.281 8.958 19.447 1.00 70.69 89 ASN A O 1
ATOM 702 N N . ALA A 1 90 ? -9.138 10.643 20.929 1.00 70.38 90 ALA A N 1
ATOM 703 C CA . ALA A 1 90 ? -8.573 11.610 19.980 1.00 70.38 90 ALA A CA 1
ATOM 704 C C . ALA A 1 90 ? -7.268 11.111 19.331 1.00 70.38 90 ALA A C 1
ATOM 706 O O . ALA A 1 90 ? -7.079 11.269 18.132 1.00 70.38 90 ALA A O 1
ATOM 707 N N . GLU A 1 91 ? -6.418 10.434 20.105 1.00 72.94 91 GLU A N 1
ATOM 708 C CA . GLU A 1 91 ? -5.166 9.838 19.622 1.00 72.94 91 GLU A CA 1
ATOM 709 C C . GLU A 1 91 ? -5.403 8.739 18.579 1.00 72.94 91 GLU A C 1
ATOM 711 O O . GLU A 1 91 ? -4.700 8.672 17.576 1.00 72.94 91 GLU A O 1
ATOM 716 N N . THR A 1 92 ? -6.405 7.879 18.789 1.00 72.31 92 THR A N 1
ATOM 717 C CA . THR A 1 92 ? -6.749 6.814 17.841 1.00 72.31 92 THR A CA 1
ATOM 718 C C . THR A 1 92 ? -7.326 7.405 16.569 1.00 72.31 92 THR A C 1
ATOM 720 O O . THR A 1 92 ? -6.9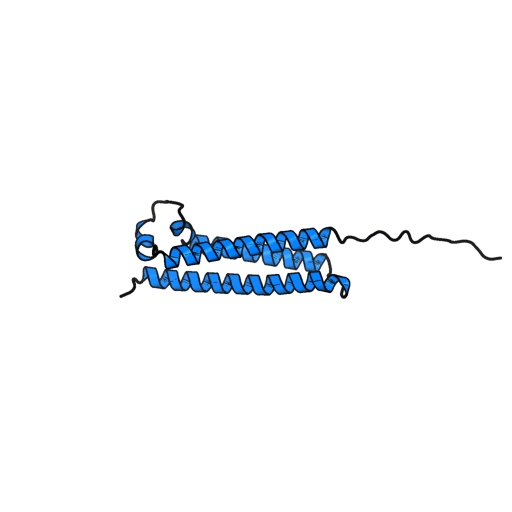34 6.984 15.491 1.00 72.31 92 THR A O 1
ATOM 723 N N . LEU A 1 93 ? -8.217 8.393 16.675 1.00 74.12 93 LEU A N 1
ATOM 724 C CA . LEU A 1 93 ? -8.757 9.089 15.505 1.00 74.12 93 LEU A CA 1
ATOM 725 C C . LEU A 1 93 ? -7.635 9.726 14.680 1.00 74.12 93 LEU A C 1
ATOM 727 O O . LEU A 1 93 ? -7.541 9.473 13.484 1.00 74.12 93 LEU A O 1
ATOM 731 N N . GLN A 1 94 ? -6.725 10.443 15.339 1.00 79.81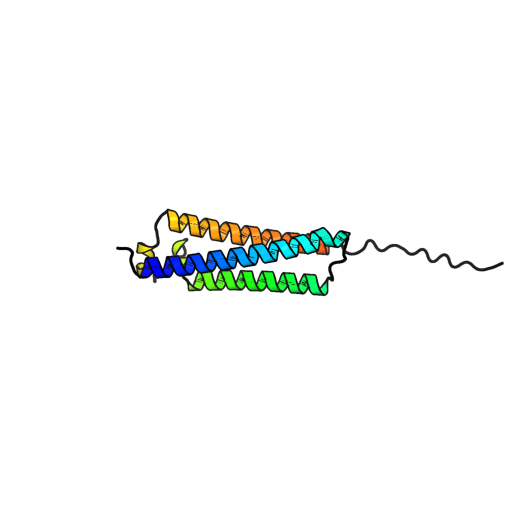 94 GLN A N 1
ATOM 732 C CA . GLN A 1 94 ? -5.573 11.052 14.686 1.00 79.81 94 GLN A CA 1
ATOM 733 C C . GLN A 1 94 ? -4.670 10.009 14.013 1.00 79.81 94 GLN A C 1
ATOM 735 O O . GLN A 1 94 ? -4.280 10.195 12.866 1.00 79.81 94 GLN A O 1
ATOM 740 N N . ALA A 1 95 ? -4.359 8.901 14.689 1.00 77.75 95 ALA A N 1
ATOM 741 C CA . ALA A 1 95 ? -3.518 7.850 14.120 1.00 77.75 95 ALA A CA 1
ATOM 742 C C . ALA A 1 95 ? -4.160 7.204 12.879 1.00 77.75 95 ALA A C 1
ATOM 744 O O . ALA A 1 95 ? -3.471 6.916 11.900 1.00 77.75 95 ALA A O 1
ATOM 745 N N . VAL A 1 96 ? -5.480 7.008 12.898 1.00 78.69 96 VAL A N 1
ATOM 746 C CA . VAL A 1 96 ? -6.245 6.488 11.757 1.00 78.69 96 VAL A CA 1
ATOM 747 C C . VAL A 1 96 ? -6.259 7.474 10.598 1.00 78.69 96 VAL A C 1
ATOM 749 O O . VAL A 1 96 ? -6.042 7.072 9.455 1.00 78.69 96 VAL A O 1
ATOM 752 N N . ASP A 1 97 ? -6.459 8.758 10.881 1.00 81.50 97 ASP A N 1
ATOM 753 C CA . ASP A 1 97 ? -6.416 9.804 9.863 1.00 81.50 97 ASP A CA 1
ATOM 754 C C . ASP A 1 97 ? -5.030 9.881 9.214 1.00 81.50 97 ASP A C 1
ATOM 756 O O . ASP A 1 97 ? -4.931 9.889 7.986 1.00 81.50 97 ASP A O 1
ATOM 760 N N . THR A 1 98 ? -3.956 9.846 10.010 1.00 85.25 98 THR A N 1
ATOM 761 C CA . THR A 1 98 ? -2.577 9.790 9.502 1.00 85.25 98 THR A CA 1
ATOM 762 C C . THR A 1 98 ? -2.349 8.551 8.639 1.00 85.25 98 THR A C 1
ATOM 764 O O . THR A 1 98 ? -1.807 8.666 7.544 1.00 85.25 98 THR A O 1
ATOM 767 N N . PHE A 1 99 ? -2.820 7.378 9.067 1.00 85.19 99 PHE A N 1
ATOM 768 C CA . PHE A 1 99 ? -2.727 6.151 8.273 1.00 85.19 99 PHE A CA 1
ATOM 769 C C . PHE A 1 99 ? -3.389 6.298 6.894 1.00 85.19 99 PHE A C 1
ATOM 771 O O . PHE A 1 99 ? -2.800 5.936 5.874 1.00 85.19 99 PHE A O 1
ATOM 778 N N . PHE A 1 100 ? -4.599 6.863 6.831 1.00 83.75 100 PHE A N 1
ATOM 779 C CA . PHE A 1 100 ? -5.287 7.064 5.554 1.00 83.75 100 PHE A CA 1
ATOM 780 C C . PHE A 1 100 ? -4.630 8.137 4.685 1.00 83.75 100 PHE A C 1
ATOM 782 O O . PHE A 1 100 ? -4.586 7.977 3.463 1.00 83.75 100 PHE A O 1
ATOM 789 N N . GLN A 1 101 ? -4.106 9.206 5.288 1.00 86.75 101 GLN A N 1
ATOM 790 C CA . GLN A 1 101 ? -3.337 10.226 4.574 1.00 86.75 101 GLN A CA 1
ATOM 791 C C . GLN A 1 101 ? -2.087 9.624 3.928 1.00 86.75 101 GLN A C 1
ATOM 793 O O . GLN A 1 101 ? -1.893 9.799 2.725 1.00 86.75 101 GLN A O 1
ATOM 798 N N . GLU A 1 102 ? -1.304 8.846 4.676 1.00 86.44 102 GLU A N 1
ATOM 799 C CA . GLU A 1 102 ? -0.090 8.201 4.165 1.00 86.44 102 GLU A CA 1
ATOM 800 C C . GLU A 1 102 ? -0.398 7.169 3.076 1.00 86.44 102 GLU A C 1
ATOM 802 O O . GLU A 1 102 ? 0.213 7.199 2.006 1.00 86.44 102 GLU A O 1
ATOM 807 N N . LYS A 1 103 ? -1.433 6.336 3.257 1.00 87.25 103 LYS A N 1
ATOM 808 C CA . LYS A 1 103 ? -1.912 5.424 2.202 1.00 87.25 103 LYS A CA 1
ATOM 809 C C . LYS A 1 103 ? -2.259 6.179 0.915 1.00 87.25 103 LYS A C 1
ATOM 811 O O . LYS A 1 103 ? -1.895 5.751 -0.180 1.00 87.25 103 LYS A O 1
ATOM 816 N N . ASN A 1 104 ? -2.991 7.289 1.028 1.00 88.19 104 ASN A N 1
ATOM 817 C CA . ASN A 1 104 ? -3.412 8.079 -0.130 1.00 88.19 104 ASN A CA 1
ATOM 818 C C . ASN A 1 104 ? -2.228 8.787 -0.802 1.00 88.19 104 ASN A C 1
ATOM 820 O O . ASN A 1 104 ? -2.164 8.815 -2.032 1.00 88.19 104 ASN A O 1
ATOM 824 N N . ARG A 1 105 ? -1.273 9.297 -0.014 1.00 92.19 105 ARG A N 1
ATOM 825 C CA . ARG A 1 105 ? -0.004 9.848 -0.507 1.00 92.19 105 ARG A CA 1
ATOM 826 C C . ARG A 1 105 ? 0.757 8.798 -1.315 1.00 92.19 105 ARG A C 1
ATOM 828 O O . ARG A 1 105 ? 1.130 9.059 -2.457 1.00 92.19 105 ARG A O 1
ATOM 835 N N . LEU A 1 106 ? 0.926 7.596 -0.763 1.00 87.38 106 LEU A N 1
ATOM 836 C CA . LEU A 1 106 ? 1.634 6.499 -1.418 1.00 87.38 106 LEU A CA 1
ATOM 837 C C . LEU A 1 106 ? 0.947 6.068 -2.721 1.00 87.38 106 LEU A C 1
ATOM 839 O O . LEU A 1 106 ? 1.601 5.943 -3.755 1.00 87.38 106 LEU A O 1
ATOM 843 N N . LEU A 1 107 ? -0.381 5.927 -2.703 1.00 88.00 107 LEU A N 1
ATOM 844 C CA . LEU A 1 107 ? -1.175 5.615 -3.893 1.00 88.00 107 LEU A CA 1
ATOM 845 C C . LEU A 1 107 ? -0.987 6.658 -5.006 1.00 88.00 107 LEU A C 1
ATOM 847 O O . LEU A 1 107 ? -0.841 6.299 -6.177 1.00 88.00 107 LEU A O 1
ATOM 851 N N . MET A 1 108 ? -0.998 7.947 -4.655 1.00 88.56 108 MET A N 1
ATOM 852 C CA . MET A 1 108 ? -0.800 9.035 -5.613 1.00 88.56 108 MET A CA 1
ATOM 853 C C . MET A 1 108 ? 0.606 8.994 -6.219 1.00 88.56 108 MET A C 1
ATOM 855 O O . MET A 1 108 ? 0.741 9.095 -7.439 1.00 88.56 108 MET A O 1
ATOM 859 N N . ASN A 1 109 ? 1.629 8.765 -5.395 1.00 87.19 109 ASN A N 1
ATOM 860 C CA . ASN A 1 109 ? 3.019 8.671 -5.841 1.00 87.19 109 ASN A CA 1
ATOM 861 C C . ASN A 1 109 ? 3.244 7.479 -6.780 1.00 87.19 109 ASN A C 1
ATOM 863 O O . ASN A 1 109 ? 3.851 7.645 -7.834 1.00 87.19 109 ASN A O 1
ATOM 867 N N . ILE A 1 110 ? 2.695 6.302 -6.457 1.00 85.69 110 ILE A N 1
ATOM 868 C CA . ILE A 1 110 ? 2.804 5.106 -7.311 1.00 85.69 110 ILE A CA 1
ATOM 869 C C . ILE A 1 110 ? 2.161 5.353 -8.681 1.00 85.69 110 ILE A C 1
ATOM 871 O O . ILE A 1 110 ? 2.748 5.033 -9.715 1.00 85.69 110 ILE A O 1
ATOM 875 N N . ARG A 1 111 ? 0.976 5.977 -8.713 1.00 86.44 111 ARG A N 1
ATOM 876 C CA . ARG A 1 111 ? 0.310 6.351 -9.972 1.00 86.44 111 ARG A CA 1
ATOM 877 C C . ARG A 1 111 ? 1.120 7.376 -10.769 1.00 86.44 111 ARG A C 1
ATOM 879 O O . ARG A 1 111 ? 1.228 7.248 -11.986 1.00 86.44 111 ARG A O 1
ATOM 886 N N . ALA A 1 112 ? 1.685 8.381 -10.102 1.00 84.69 112 ALA A N 1
ATOM 887 C CA . ALA A 1 112 ? 2.502 9.403 -10.748 1.00 84.69 112 ALA A CA 1
ATOM 888 C C . ALA A 1 112 ? 3.785 8.814 -11.354 1.00 84.69 112 ALA A C 1
ATOM 890 O O . ALA A 1 112 ? 4.112 9.132 -12.497 1.00 84.69 112 ALA A O 1
ATOM 891 N N . ALA A 1 113 ? 4.462 7.919 -10.630 1.00 78.62 113 ALA A N 1
ATOM 892 C CA . ALA A 1 113 ? 5.687 7.271 -11.081 1.00 78.62 113 ALA A CA 1
ATOM 893 C C . ALA A 1 113 ? 5.465 6.460 -12.365 1.00 78.62 113 ALA A C 1
ATOM 895 O O . ALA A 1 113 ? 6.184 6.655 -13.339 1.00 78.62 113 ALA A O 1
ATOM 896 N N . VAL A 1 114 ? 4.409 5.640 -12.426 1.00 77.25 114 VAL A N 1
ATOM 897 C CA . VAL A 1 114 ? 4.080 4.876 -13.644 1.00 77.25 114 VAL A CA 1
ATOM 898 C C . VAL A 1 114 ? 3.756 5.774 -14.826 1.00 77.25 114 VAL A C 1
ATOM 900 O O . VAL A 1 114 ? 4.200 5.504 -15.944 1.00 77.25 114 VAL A O 1
ATOM 903 N N . ASN A 1 115 ? 3.004 6.851 -14.597 1.00 77.31 115 ASN A N 1
ATOM 904 C CA . ASN A 1 115 ? 2.701 7.799 -15.660 1.00 77.31 115 ASN A CA 1
ATOM 905 C C . ASN A 1 115 ? 3.985 8.444 -16.191 1.00 77.31 115 ASN A C 1
ATOM 907 O O . ASN A 1 115 ? 4.162 8.480 -17.402 1.00 77.31 115 ASN A O 1
ATOM 911 N N . ALA A 1 116 ? 4.904 8.869 -15.316 1.00 70.69 116 ALA A N 1
ATOM 912 C CA . ALA A 1 116 ? 6.192 9.440 -15.709 1.00 70.69 116 ALA A CA 1
ATOM 913 C C . ALA A 1 116 ? 7.071 8.442 -16.486 1.00 70.69 116 ALA A C 1
ATOM 915 O O . ALA A 1 116 ? 7.636 8.802 -17.518 1.00 70.69 116 ALA A O 1
ATOM 916 N N . SER A 1 117 ? 7.128 7.178 -16.055 1.00 63.97 117 SER A N 1
ATOM 917 C CA . SER A 1 117 ? 7.861 6.115 -16.758 1.00 63.97 117 SER A CA 1
ATOM 918 C C . SER A 1 117 ? 7.251 5.766 -18.118 1.00 63.97 117 SER A C 1
ATOM 920 O O . SER A 1 117 ? 7.976 5.424 -19.045 1.00 63.97 117 SER A O 1
ATOM 922 N N . SER A 1 118 ? 5.929 5.887 -18.270 1.00 57.31 118 SER A N 1
ATOM 923 C CA . SER A 1 118 ? 5.230 5.605 -19.534 1.00 57.31 118 SER A CA 1
ATOM 924 C C . SER A 1 118 ? 5.442 6.694 -20.595 1.00 57.31 118 SER A C 1
ATOM 926 O O . SER A 1 118 ? 5.324 6.409 -21.785 1.00 57.31 118 SER A O 1
ATOM 928 N N . VAL A 1 119 ? 5.773 7.933 -20.196 1.00 48.59 119 VAL A N 1
ATOM 929 C CA . VAL A 1 119 ? 6.142 9.012 -21.141 1.00 48.59 119 VAL A CA 1
ATOM 930 C C . VAL A 1 119 ? 7.585 8.852 -21.649 1.00 48.59 119 VAL A C 1
ATOM 932 O O . VAL A 1 119 ? 7.934 9.409 -22.686 1.00 48.59 119 VAL A O 1
ATOM 935 N N . ALA A 1 120 ? 8.413 8.033 -20.992 1.00 44.94 120 ALA A N 1
ATOM 936 C CA . ALA A 1 120 ? 9.767 7.689 -21.430 1.00 44.94 120 ALA A CA 1
ATOM 937 C C . ALA A 1 120 ? 9.779 6.501 -22.424 1.00 44.94 120 ALA A C 1
ATOM 939 O O . ALA A 1 120 ? 10.570 5.571 -22.304 1.00 44.94 120 ALA A O 1
ATOM 940 N N . GLY A 1 121 ? 8.877 6.511 -23.412 1.00 37.62 121 GLY A N 1
ATOM 941 C CA . GLY A 1 121 ? 8.963 5.660 -24.606 1.00 37.62 121 GLY A CA 1
ATOM 942 C C . GLY A 1 121 ? 9.800 6.356 -25.686 1.00 37.62 121 GLY A C 1
ATOM 943 O O . GLY A 1 121 ? 9.767 7.581 -25.771 1.00 37.62 121 GLY A O 1
ATOM 944 N N . PRO A 1 122 ? 10.581 5.616 -26.491 1.00 44.16 122 PRO A N 1
ATOM 945 C CA . PRO A 1 122 ? 11.796 6.116 -27.120 1.00 44.16 122 PRO A CA 1
ATOM 946 C C . PRO A 1 122 ? 11.498 7.269 -28.075 1.00 44.16 122 PRO A C 1
ATOM 948 O O . PRO A 1 122 ? 10.634 7.153 -28.947 1.00 44.16 122 PRO A O 1
ATOM 951 N N . SER A 1 123 ? 12.284 8.345 -27.985 1.00 41.56 123 SER A N 1
ATOM 952 C CA . SER A 1 123 ? 12.551 9.157 -29.163 1.00 41.56 123 SER A CA 1
ATOM 953 C C . SER A 1 123 ? 13.107 8.202 -30.213 1.00 41.56 123 SER A C 1
ATOM 955 O O . SER A 1 123 ? 14.242 7.736 -30.143 1.00 41.56 123 SER A O 1
ATOM 957 N N . SER A 1 124 ? 12.245 7.822 -31.147 1.00 43.00 124 SER A N 1
ATOM 958 C CA . SER A 1 124 ? 12.597 7.098 -32.350 1.00 43.00 124 SER A CA 1
ATOM 959 C C . SER A 1 124 ? 13.761 7.833 -32.999 1.00 43.00 124 SER A C 1
ATOM 961 O O . SER A 1 124 ? 13.565 8.879 -33.614 1.00 43.00 124 SER A O 1
ATOM 963 N N . ASN A 1 125 ? 14.975 7.310 -32.827 1.00 43.72 125 ASN A N 1
ATOM 964 C CA . ASN A 1 125 ? 16.095 7.655 -33.682 1.00 43.72 125 ASN A CA 1
ATOM 965 C C . ASN A 1 125 ? 15.640 7.331 -35.108 1.00 43.72 125 ASN A C 1
ATOM 967 O O . ASN A 1 125 ? 15.398 6.152 -35.394 1.00 43.72 125 ASN A O 1
ATOM 971 N N . PRO A 1 126 ? 15.535 8.303 -36.029 1.00 46.44 126 PRO A N 1
ATOM 972 C CA . PRO A 1 126 ? 15.585 7.942 -37.424 1.00 46.44 126 PRO A CA 1
ATOM 973 C C . PRO A 1 126 ? 17.027 7.492 -37.658 1.00 46.44 126 PRO A C 1
ATOM 975 O O . PRO A 1 126 ? 17.935 8.308 -37.813 1.00 46.44 126 PRO A O 1
ATOM 978 N N . VAL A 1 127 ? 17.262 6.179 -37.637 1.00 45.84 127 VAL A N 1
ATOM 979 C CA . VAL A 1 127 ? 18.415 5.613 -38.334 1.00 45.84 127 VAL A CA 1
ATOM 980 C C . VAL A 1 127 ? 18.243 6.045 -39.784 1.00 45.84 127 VAL A C 1
ATOM 982 O O . VAL A 1 127 ? 17.438 5.486 -40.527 1.00 45.84 127 VAL A O 1
ATOM 985 N N . ALA A 1 128 ? 18.948 7.109 -40.161 1.00 49.38 128 ALA A N 1
ATOM 986 C CA . ALA A 1 128 ? 19.131 7.480 -41.545 1.00 49.38 128 ALA A CA 1
ATOM 987 C C . ALA A 1 128 ? 19.911 6.334 -42.192 1.00 49.38 128 ALA A C 1
ATOM 989 O O . ALA A 1 128 ? 21.127 6.213 -42.049 1.00 49.38 128 ALA A O 1
ATOM 990 N N . ALA A 1 129 ? 19.173 5.444 -42.847 1.00 54.75 129 ALA A N 1
ATOM 991 C CA . ALA A 1 129 ? 19.715 4.467 -43.762 1.00 54.75 129 ALA A CA 1
ATOM 992 C C . ALA A 1 129 ? 20.312 5.218 -44.958 1.00 54.75 129 ALA A C 1
ATOM 994 O O . ALA A 1 129 ? 19.656 5.403 -45.979 1.00 54.75 129 ALA A O 1
ATOM 995 N N . THR A 1 130 ? 21.564 5.655 -44.844 1.00 49.81 130 THR A N 1
ATOM 996 C CA . THR A 1 130 ? 22.343 6.072 -46.011 1.00 49.81 130 THR A CA 1
ATOM 997 C C . THR A 1 130 ? 23.050 4.843 -46.563 1.00 49.81 130 THR A C 1
ATOM 999 O O . THR A 1 130 ? 24.248 4.640 -46.390 1.00 49.81 130 THR A O 1
ATOM 1002 N N . ALA A 1 131 ? 22.267 3.991 -47.221 1.00 52.62 131 ALA A N 1
ATOM 1003 C CA . ALA A 1 131 ? 22.793 3.106 -48.241 1.00 52.62 131 ALA A CA 1
ATOM 1004 C C . ALA A 1 131 ? 23.093 3.963 -49.479 1.00 52.62 131 ALA A C 1
ATOM 1006 O O . ALA A 1 131 ? 22.179 4.427 -50.152 1.00 52.62 131 ALA A O 1
ATOM 1007 N N . ASN A 1 132 ? 24.370 4.201 -49.759 1.00 45.59 132 ASN A N 1
ATOM 1008 C CA . ASN A 1 132 ? 24.845 4.489 -51.111 1.00 45.59 132 ASN A CA 1
ATOM 1009 C C . ASN A 1 132 ? 26.311 4.045 -51.168 1.00 45.59 132 ASN A C 1
ATOM 1011 O O . ASN A 1 132 ? 27.187 4.675 -50.591 1.00 45.59 132 ASN A O 1
ATOM 1015 N N . THR A 1 133 ? 26.529 2.782 -51.516 1.00 53.59 133 THR A N 1
ATOM 1016 C CA . THR A 1 133 ? 26.857 2.329 -52.879 1.00 53.59 133 THR A CA 1
ATOM 1017 C C . THR A 1 133 ? 28.263 2.749 -53.302 1.00 53.59 133 THR A C 1
ATOM 1019 O O . THR A 1 133 ? 28.560 3.905 -53.572 1.00 53.59 133 THR A O 1
AT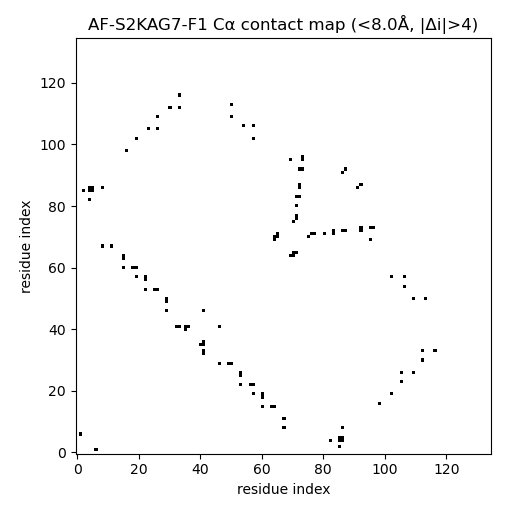OM 1022 N N . THR A 1 134 ? 29.103 1.725 -53.368 1.00 49.94 134 THR A N 1
ATOM 1023 C CA . THR A 1 134 ? 30.453 1.642 -53.914 1.00 49.94 134 THR A CA 1
ATOM 1024 C C . THR A 1 134 ? 30.549 2.168 -55.352 1.00 49.94 134 THR A C 1
ATOM 1026 O O . THR A 1 134 ? 29.889 1.619 -56.235 1.00 49.94 134 THR A O 1
ATOM 1029 N N . ARG A 1 135 ? 31.431 3.142 -55.606 1.00 45.56 135 ARG A N 1
ATOM 1030 C CA . ARG A 1 135 ? 32.531 3.080 -56.594 1.00 45.56 135 ARG A CA 1
ATOM 1031 C C . ARG A 1 135 ? 33.342 4.368 -56.614 1.00 45.56 135 ARG A C 1
ATOM 1033 O O . ARG A 1 135 ? 32.721 5.447 -56.610 1.00 45.56 135 ARG A O 1
#

pLDDT: mean 73.65, std 16.41, range [37.62, 92.25]

Secondary structure (DSSP, 8-state):
---HHHHHHHHHHHHHHHHHHHHHHHHHHHHHHHHHTTTS---HHHHHHHHHHHHHHHHHHHHHHHHTTGGGTTT---S-TTSSTTT--HHHHHHHHHHHHHHHHHHHHHHHHHHHHHH----------------

Radius of gyration: 23.12 Å; Cα contacts (8 Å, |Δi|>4): 62; chains: 1; bounding box: 58×18×89 Å

Nearest PDB structures (foldseek):
  3lg7-assembly1_B  TM=5.452E-01  e=1.183E-01  synthetic construct
  1ez3-assembly1_A  TM=5.177E-01  e=1.982E-01  Rattus norvegicus
  7udc-assembly1_B  TM=6.802E-01  e=7.581E-01  Rattus norvegicus
  5aqt-assembly1_B  TM=3.772E-01  e=1.919E+00  Homo sapiens
  6z0c-assembly4_D  TM=2.817E-01  e=6.494E-01  Escherichia coli

Mean predicted aligned error: 12.17 Å

Organism: Mucor circinelloides f. circinelloides (strain 1006PhL) (NCBI:txid1220926)